Protein AF-A0A6A6LSJ7-F1 (afdb_monomer)

pLDDT: mean 73.26, std 17.98, range [44.34, 96.88]

Nearest PDB structures (foldseek):
  3mks-assembly1_B  TM=7.971E-01  e=7.563E-01  Saccharomyces cerevisiae
  6emq-assembly1_A  TM=1.192E-01  e=3.894E+00  Homo sapiens

Mean predicted aligned error: 19.73 Å

InterPro domains:
  IPR001810 F-box domain [PS50181] (21-71)
  IPR036047 F-box-like domain superfamily [SSF81383] (19-60)
  IPR045286 F-box protein FBS1-like [PTHR34049] (8-125)

Solvent-accessible surface area (backbone atoms only — not comparable to full-atom values): 9448 Å² total; per-residue (Å²): 135,87,86,83,75,85,82,79,73,81,80,77,78,78,68,76,82,64,82,76,65,48,83,67,70,70,44,58,68,70,58,44,26,55,58,62,62,73,57,57,74,80,52,53,69,60,45,58,73,73,42,72,68,50,29,57,35,51,56,50,30,40,68,74,44,57,70,75,50,77,72,87,66,77,73,84,75,65,64,96,83,74,85,85,77,92,84,78,77,82,78,82,76,60,97,80,62,78,86,72,82,74,72,80,69,69,90,69,50,74,67,61,53,52,55,50,48,48,72,74,65,60,73,79,78,89,80,81,83,79,84,84,80,86,132

Structure (mmCIF, N/CA/C/O backbone):
data_AF-A0A6A6LSJ7-F1
#
_entry.id   AF-A0A6A6LSJ7-F1
#
loop_
_atom_site.group_PDB
_atom_site.id
_atom_site.type_symbol
_atom_site.label_atom_id
_atom_site.label_alt_id
_atom_site.label_comp_id
_atom_site.label_asym_id
_atom_site.label_entity_id
_atom_site.label_seq_id
_atom_site.pdbx_PDB_ins_code
_atom_site.Cartn_x
_atom_site.Cartn_y
_atom_site.Cartn_z
_atom_site.occupancy
_atom_site.B_iso_or_equiv
_atom_site.auth_seq_id
_atom_site.auth_comp_id
_atom_site.auth_asym_id
_atom_site.auth_atom_id
_atom_site.pdbx_PDB_model_num
ATOM 1 N N . MET A 1 1 ? -33.973 34.969 59.631 1.00 44.34 1 MET A N 1
ATOM 2 C CA . MET A 1 1 ? -34.371 33.850 58.750 1.00 44.34 1 MET A CA 1
ATOM 3 C C . MET A 1 1 ? -33.318 33.764 57.660 1.00 44.34 1 MET A C 1
ATOM 5 O O . MET A 1 1 ? -33.142 34.734 56.938 1.00 44.34 1 MET A O 1
ATOM 9 N N . VAL A 1 2 ? -32.517 32.698 57.670 1.00 46.16 2 VAL A N 1
ATOM 10 C CA . VAL A 1 2 ? -31.349 32.516 56.793 1.00 46.16 2 VAL A CA 1
ATOM 11 C C . VAL A 1 2 ? -31.848 32.032 55.431 1.00 46.16 2 VAL A C 1
ATOM 13 O O . VAL A 1 2 ? -32.500 30.995 55.357 1.00 46.16 2 VAL A O 1
ATOM 16 N N . LEU A 1 3 ? -31.600 32.815 54.380 1.00 56.62 3 LEU A N 1
ATOM 17 C CA . LEU A 1 3 ? -31.860 32.432 52.992 1.00 56.62 3 LEU A CA 1
ATOM 18 C C . LEU A 1 3 ? -30.685 31.580 52.513 1.00 56.62 3 LEU A C 1
ATOM 20 O O . LEU A 1 3 ? -29.631 32.115 52.176 1.00 56.62 3 LEU A O 1
ATOM 24 N N . ASP A 1 4 ? -30.863 30.264 52.529 1.00 47.97 4 ASP A N 1
ATOM 25 C CA . ASP A 1 4 ? -29.899 29.329 51.961 1.00 47.97 4 ASP A CA 1
ATOM 26 C C . ASP A 1 4 ? -30.155 29.212 50.449 1.00 47.97 4 ASP A C 1
ATOM 28 O O . ASP A 1 4 ? -31.251 28.863 50.005 1.00 47.97 4 ASP A O 1
ATOM 32 N N . SER A 1 5 ? -29.163 29.597 49.648 1.00 60.12 5 SER A N 1
ATOM 33 C CA . SER A 1 5 ? -29.209 29.535 48.184 1.00 60.12 5 SER A CA 1
ATOM 34 C C . SER A 1 5 ? -28.586 28.217 47.725 1.00 60.12 5 SER A C 1
ATOM 36 O O . SER A 1 5 ? -27.444 27.942 48.094 1.00 60.12 5 SER A O 1
ATOM 38 N N . PRO A 1 6 ? -29.240 27.418 46.862 1.00 58.25 6 PRO A N 1
ATOM 39 C CA . PRO A 1 6 ? -28.666 26.160 46.416 1.00 58.25 6 PRO A CA 1
ATOM 40 C C . PRO A 1 6 ? -27.464 26.413 45.498 1.00 58.25 6 PRO A C 1
ATOM 42 O O . PRO A 1 6 ? -27.574 27.005 44.421 1.00 58.25 6 PRO A O 1
ATOM 45 N N . VAL A 1 7 ? -26.301 25.931 45.935 1.00 61.91 7 VAL A N 1
ATOM 46 C CA . VAL A 1 7 ? -25.065 25.874 45.151 1.00 61.91 7 VAL A CA 1
ATOM 47 C C . VAL A 1 7 ? -25.300 24.972 43.935 1.00 61.91 7 VAL A C 1
ATOM 49 O O . VAL A 1 7 ? -25.380 23.750 44.050 1.00 61.91 7 VAL A O 1
ATOM 52 N N . LYS A 1 8 ? -25.420 25.577 42.747 1.00 62.09 8 LYS A N 1
ATOM 53 C CA . LYS A 1 8 ? -25.424 24.860 41.466 1.00 62.09 8 LYS A CA 1
ATOM 54 C C . LYS A 1 8 ? -24.020 24.328 41.194 1.00 62.09 8 LYS A C 1
ATOM 56 O O . LYS A 1 8 ? -23.121 25.082 40.829 1.00 62.09 8 LYS A O 1
ATOM 61 N N . THR A 1 9 ? -23.835 23.027 41.368 1.00 63.31 9 THR A N 1
ATOM 62 C CA . THR A 1 9 ? -22.624 22.333 40.928 1.00 63.31 9 THR A CA 1
ATOM 63 C C . THR A 1 9 ? -22.574 22.285 39.394 1.00 63.31 9 THR A C 1
ATOM 65 O O . THR A 1 9 ? -23.615 22.152 38.742 1.00 63.31 9 THR A O 1
ATOM 68 N N . PRO A 1 10 ? -21.386 22.420 38.778 1.00 57.00 10 PRO A N 1
ATOM 69 C CA . PRO A 1 10 ? -21.256 22.359 37.331 1.00 57.00 10 PRO A CA 1
ATOM 70 C C . PRO A 1 10 ? -21.585 20.942 36.854 1.00 57.00 10 PRO A C 1
ATOM 72 O O . PRO A 1 10 ? -20.978 19.965 37.295 1.00 57.00 10 PRO A O 1
ATOM 75 N N . LEU A 1 11 ? -22.561 20.846 35.947 1.00 61.72 11 LEU A N 1
ATOM 76 C CA . LEU A 1 11 ? -22.909 19.628 35.223 1.00 61.72 11 LEU A CA 1
ATOM 77 C C . LEU A 1 11 ? -21.632 19.032 34.625 1.00 61.72 11 LEU A C 1
ATOM 79 O O . LEU A 1 11 ? -21.024 19.606 33.718 1.00 61.72 11 LEU A O 1
ATOM 83 N N . LYS A 1 12 ? -21.222 17.874 35.150 1.00 60.28 12 LYS A N 1
ATOM 84 C CA . LYS A 1 12 ? -20.219 17.024 34.515 1.00 60.28 12 LYS A CA 1
ATOM 85 C C . LYS A 1 12 ? -20.740 16.736 33.112 1.00 60.28 12 LYS A C 1
ATOM 87 O O . LYS A 1 12 ? -21.739 16.037 32.965 1.00 60.28 12 LYS A O 1
ATOM 92 N N . ARG A 1 13 ? -20.099 17.312 32.090 1.00 64.00 13 ARG A N 1
ATOM 93 C CA . ARG A 1 13 ? -20.311 16.874 30.712 1.00 64.00 13 ARG A CA 1
ATOM 94 C C . ARG A 1 13 ? -19.965 15.394 30.704 1.00 64.00 13 ARG A C 1
ATOM 96 O O . ARG A 1 13 ? -18.812 15.031 30.920 1.00 64.00 13 ARG A O 1
ATOM 103 N N . VAL A 1 14 ? -20.982 14.556 30.554 1.00 58.84 14 VAL A N 1
ATOM 104 C CA . VAL A 1 14 ? -20.796 13.144 30.253 1.00 58.84 14 VAL A CA 1
ATOM 105 C C . VAL A 1 14 ? -20.208 13.133 28.850 1.00 58.84 14 VAL A C 1
ATOM 107 O O . VAL A 1 14 ? -20.927 13.216 27.860 1.00 58.84 14 VAL A O 1
ATOM 110 N N . CYS A 1 15 ? -18.879 13.153 28.765 1.00 56.38 15 CYS A N 1
ATOM 111 C CA . CYS A 1 15 ? -18.202 12.686 27.572 1.00 56.38 15 CYS A CA 1
ATOM 112 C C . CYS A 1 15 ? -18.634 11.230 27.432 1.00 56.38 15 CYS A C 1
ATOM 114 O O . CYS A 1 15 ? -18.434 10.453 28.366 1.00 56.38 15 CYS A O 1
ATOM 116 N N . SER A 1 16 ? -19.308 10.897 26.332 1.00 61.91 16 SER A N 1
ATOM 117 C CA . SER A 1 16 ? -19.620 9.514 25.990 1.00 61.91 16 SER A CA 1
ATOM 118 C C . SER A 1 16 ? -18.336 8.694 26.147 1.00 61.91 16 SER A C 1
ATOM 120 O O . SER A 1 16 ? -17.340 8.965 25.484 1.00 61.91 16 SER A O 1
ATOM 122 N N . LEU A 1 17 ? -18.334 7.777 27.117 1.00 57.34 17 LEU A N 1
ATOM 123 C CA . LEU A 1 17 ? -17.229 6.858 27.406 1.00 57.34 17 LEU A CA 1
ATOM 124 C C . LEU A 1 17 ? -17.308 5.602 26.534 1.00 57.34 17 LEU A C 1
ATOM 126 O O . LEU A 1 17 ? -16.587 4.638 26.779 1.00 57.34 17 LEU A O 1
ATOM 130 N N . GLU A 1 18 ? -18.166 5.602 25.517 1.00 63.69 18 GLU A N 1
ATOM 131 C CA . GLU A 1 18 ? -18.034 4.629 24.450 1.00 63.69 18 GLU A CA 1
ATOM 132 C C . GLU A 1 18 ? -16.800 5.019 23.638 1.00 63.69 18 GLU A C 1
ATOM 134 O O . GLU A 1 18 ? -16.670 6.193 23.278 1.00 63.69 18 GLU A O 1
ATOM 139 N N . PRO A 1 19 ? -15.870 4.088 23.361 1.00 62.19 19 PRO A N 1
ATOM 140 C CA . PRO A 1 19 ? -14.795 4.359 22.428 1.00 62.19 19 PRO A CA 1
ATOM 141 C C . PRO A 1 19 ? -15.458 4.687 21.095 1.00 62.19 19 PRO A C 1
ATOM 143 O O . PRO A 1 19 ? -15.910 3.786 20.384 1.00 62.19 19 PRO A O 1
ATOM 146 N N . GLU A 1 20 ? -15.584 5.980 20.793 1.00 70.06 20 GLU A N 1
ATOM 147 C CA . GLU A 1 20 ? -16.069 6.440 19.506 1.00 70.06 20 GLU A CA 1
ATOM 148 C C . GLU A 1 20 ? -15.083 5.907 18.483 1.00 70.06 20 GLU A C 1
ATOM 150 O O . GLU A 1 20 ? -13.964 6.403 18.328 1.00 70.06 20 GLU A O 1
ATOM 155 N N . LYS A 1 21 ? -15.477 4.797 17.855 1.00 74.88 21 LYS A N 1
ATOM 156 C CA . LYS A 1 21 ? -14.747 4.209 16.745 1.00 74.88 21 LYS A CA 1
ATOM 157 C C . LYS A 1 21 ? -14.544 5.342 15.761 1.00 74.88 21 LYS A C 1
ATOM 159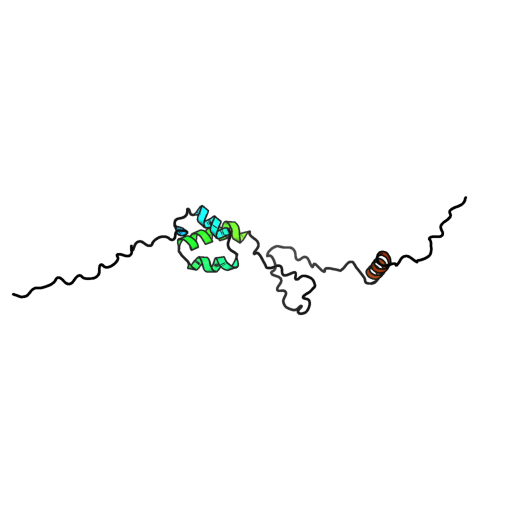 O O . LYS A 1 21 ? -15.505 6.022 15.393 1.00 74.88 21 LYS A O 1
ATOM 164 N N . SER A 1 22 ? -13.294 5.567 15.376 1.00 85.75 22 SER A N 1
ATOM 165 C CA . SER A 1 22 ? -12.995 6.608 14.405 1.00 85.75 22 SER A CA 1
ATOM 166 C C . SER A 1 22 ? -13.841 6.379 13.148 1.00 85.75 22 SER A C 1
ATOM 168 O O . SER A 1 22 ? -14.160 5.239 12.802 1.0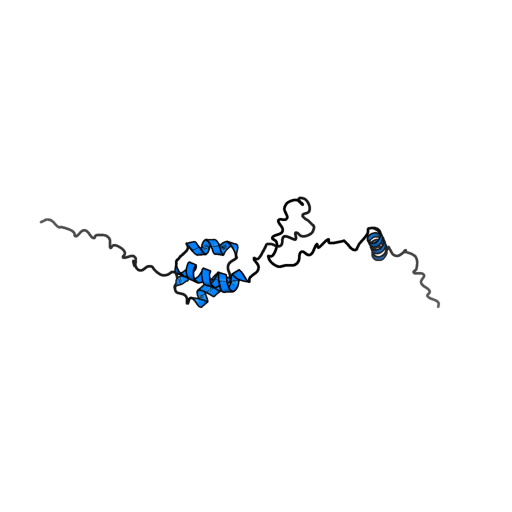0 85.75 22 SER A O 1
ATOM 170 N N . ALA A 1 23 ? -14.198 7.450 12.436 1.00 90.38 23 ALA A N 1
ATOM 171 C CA . ALA A 1 23 ? -14.975 7.339 11.197 1.00 90.38 23 ALA A CA 1
ATOM 172 C C . ALA A 1 23 ? -14.307 6.428 10.145 1.00 90.38 23 ALA A C 1
ATOM 174 O O . ALA A 1 23 ? -14.965 5.933 9.239 1.00 90.38 23 ALA A O 1
ATOM 175 N N . LEU A 1 24 ? -12.995 6.209 10.274 1.00 91.31 24 LEU A N 1
ATOM 176 C CA . LEU A 1 24 ? -12.212 5.288 9.461 1.00 91.31 24 LEU A CA 1
ATOM 177 C C . LEU A 1 24 ? -12.386 3.826 9.913 1.00 91.31 24 LEU A C 1
ATOM 179 O O . LEU A 1 24 ? -12.485 2.937 9.074 1.00 91.31 24 LEU A O 1
ATOM 183 N N . GLU A 1 25 ? -12.457 3.563 11.219 1.00 91.81 25 GLU A N 1
ATOM 184 C CA . GLU A 1 25 ? -12.656 2.219 11.788 1.00 91.81 25 GLU A CA 1
ATOM 185 C C . GLU A 1 25 ? -14.112 1.745 11.768 1.00 91.81 25 GLU A C 1
ATOM 187 O O . GLU A 1 25 ? -14.373 0.555 11.939 1.00 91.81 25 GLU A O 1
ATOM 192 N N . SER A 1 26 ? -15.069 2.652 11.569 1.00 92.44 26 SER A N 1
ATOM 193 C CA . SER A 1 26 ? -16.472 2.292 11.344 1.00 92.44 26 SER A CA 1
ATOM 194 C C . SER A 1 26 ? -16.739 1.782 9.924 1.00 92.44 26 SER A C 1
ATOM 196 O O . SER A 1 26 ? -17.821 1.253 9.660 1.00 92.44 26 SER A O 1
ATOM 198 N N . LEU A 1 27 ? -15.766 1.918 9.014 1.00 94.12 27 LEU A N 1
ATOM 199 C CA . LEU A 1 27 ? -15.873 1.414 7.652 1.00 94.12 27 LEU A CA 1
ATOM 200 C C . LEU A 1 27 ? -15.840 -0.123 7.619 1.00 94.12 27 LEU A C 1
ATOM 202 O O . LEU A 1 27 ? -15.121 -0.753 8.398 1.00 94.12 27 LEU A O 1
ATOM 206 N N . PRO A 1 28 ? -16.551 -0.743 6.662 1.00 95.25 28 PRO A N 1
ATOM 207 C CA . PRO A 1 28 ? -16.361 -2.145 6.315 1.00 95.25 28 PRO A CA 1
ATOM 208 C C . PRO A 1 28 ? -14.886 -2.492 6.064 1.00 95.25 28 PRO A C 1
ATOM 210 O O . PRO A 1 28 ? -14.136 -1.712 5.468 1.00 95.25 28 PRO A O 1
ATOM 213 N N . GLN A 1 29 ? -14.475 -3.689 6.493 1.00 94.62 29 GLN A N 1
ATOM 214 C CA . GLN A 1 29 ? -13.075 -4.127 6.467 1.00 94.62 29 GLN A CA 1
ATOM 215 C C . GLN A 1 29 ? -12.448 -4.047 5.065 1.00 94.62 29 GLN A C 1
ATOM 217 O O . GLN A 1 29 ? -11.288 -3.677 4.917 1.00 94.62 29 GLN A O 1
ATOM 222 N N . ASP A 1 30 ? -13.204 -4.381 4.024 1.00 95.56 30 ASP A N 1
ATOM 223 C CA . ASP A 1 30 ? -12.759 -4.364 2.630 1.00 95.56 30 ASP A CA 1
ATOM 224 C C . ASP A 1 30 ? -12.513 -2.939 2.105 1.00 95.56 30 ASP A C 1
ATOM 226 O O . ASP A 1 30 ? -11.598 -2.711 1.309 1.00 95.56 30 ASP A O 1
ATOM 230 N N . ILE A 1 31 ? -13.309 -1.966 2.557 1.00 96.88 31 ILE A N 1
ATOM 231 C CA . ILE A 1 31 ? -13.105 -0.547 2.250 1.00 96.88 31 ILE A CA 1
ATOM 232 C C . ILE A 1 31 ? -11.859 -0.053 2.979 1.00 96.88 31 ILE A C 1
ATOM 234 O O . ILE A 1 31 ? -11.002 0.583 2.366 1.00 96.88 31 ILE A O 1
ATOM 238 N N . LEU A 1 32 ? -11.714 -0.415 4.255 1.00 95.69 32 LEU A N 1
ATOM 239 C CA . LEU A 1 32 ? -10.541 -0.070 5.047 1.00 95.69 32 LEU A CA 1
ATOM 240 C C . LEU A 1 32 ? -9.249 -0.619 4.419 1.00 95.69 32 LEU A C 1
ATOM 242 O O . LEU A 1 32 ? -8.294 0.128 4.224 1.00 95.69 32 LEU A O 1
ATOM 246 N N . ILE A 1 33 ? -9.237 -1.892 4.011 1.00 96.31 33 ILE A N 1
ATOM 247 C CA . ILE A 1 33 ? -8.101 -2.515 3.313 1.00 96.31 33 ILE A CA 1
ATOM 248 C C . ILE A 1 33 ? -7.765 -1.760 2.023 1.00 96.31 33 ILE A C 1
ATOM 250 O O . ILE A 1 33 ? -6.594 -1.489 1.775 1.00 96.31 33 ILE A O 1
ATOM 254 N N . ARG A 1 34 ? -8.766 -1.378 1.217 1.00 96.06 34 ARG A N 1
ATOM 255 C CA . ARG A 1 34 ? -8.538 -0.614 -0.022 1.00 96.06 34 ARG A CA 1
ATOM 256 C C . ARG A 1 34 ? -7.902 0.748 0.233 1.00 96.06 34 ARG A C 1
ATOM 258 O O . ARG A 1 34 ? -6.991 1.119 -0.500 1.00 96.06 34 ARG A O 1
ATOM 265 N N . ILE A 1 35 ? -8.340 1.459 1.272 1.00 95.62 35 ILE A N 1
ATOM 266 C CA . ILE A 1 35 ? -7.725 2.729 1.689 1.00 95.62 35 ILE A CA 1
ATOM 267 C C . ILE A 1 35 ? -6.266 2.490 2.101 1.00 95.62 35 ILE A C 1
ATOM 269 O O . ILE A 1 35 ? -5.368 3.189 1.635 1.00 95.62 35 ILE A O 1
ATOM 273 N N . LEU A 1 36 ? -6.014 1.454 2.907 1.00 94.94 36 LEU A N 1
ATOM 274 C CA . LEU A 1 36 ? -4.669 1.054 3.326 1.00 94.94 36 LEU A CA 1
ATOM 275 C C . LEU A 1 36 ? -3.771 0.556 2.186 1.00 94.94 36 LEU A C 1
ATOM 277 O O . LEU A 1 36 ? -2.561 0.531 2.354 1.00 94.94 36 LEU A O 1
ATOM 281 N N . CYS A 1 37 ? -4.299 0.152 1.034 1.00 94.44 37 CYS A N 1
ATOM 282 C CA . CYS A 1 37 ? -3.465 -0.166 -0.128 1.00 94.44 37 CYS A CA 1
ATOM 283 C C . CYS A 1 37 ? -2.936 1.090 -0.843 1.00 94.44 37 CYS A C 1
ATOM 285 O O . CYS A 1 37 ? -2.037 0.971 -1.670 1.00 94.44 37 CYS A O 1
ATOM 287 N N . GLY A 1 38 ? -3.482 2.275 -0.546 1.00 92.00 38 GLY A N 1
ATOM 288 C CA . GLY A 1 38 ? -3.070 3.542 -1.159 1.00 92.00 38 GLY A CA 1
ATOM 289 C C . GLY A 1 38 ? -1.874 4.233 -0.495 1.00 92.00 38 GLY A C 1
ATOM 290 O O . GLY A 1 38 ? -1.379 5.213 -1.041 1.00 92.00 38 GLY A O 1
ATOM 291 N N . VAL A 1 39 ? -1.430 3.755 0.669 1.00 92.06 39 VAL A N 1
ATOM 292 C CA . VAL A 1 39 ? -0.259 4.279 1.399 1.00 92.06 39 VAL A CA 1
ATOM 293 C C . VAL A 1 39 ? 1.040 3.669 0.887 1.00 92.06 39 VAL A C 1
ATOM 295 O O . VAL A 1 39 ? 1.045 2.580 0.307 1.00 92.06 39 VAL A O 1
ATOM 298 N N . ASP A 1 40 ? 2.150 4.363 1.126 1.00 90.25 40 ASP A N 1
ATOM 299 C CA . ASP A 1 40 ? 3.469 3.893 0.725 1.00 90.25 40 ASP A CA 1
ATOM 300 C C . ASP A 1 40 ? 3.950 2.716 1.587 1.00 90.25 40 ASP A C 1
ATOM 302 O O . ASP A 1 40 ? 3.517 2.487 2.721 1.00 90.25 40 ASP A O 1
ATOM 306 N N . HIS A 1 41 ? 4.889 1.940 1.037 1.00 90.62 41 HIS A N 1
ATOM 307 C CA . HIS A 1 41 ? 5.450 0.777 1.730 1.00 90.62 41 HIS A CA 1
ATOM 308 C C . HIS A 1 41 ? 6.152 1.150 3.046 1.00 90.62 41 HIS A C 1
ATOM 310 O O . HIS A 1 41 ? 6.149 0.343 3.978 1.00 90.62 41 HIS A O 1
ATOM 316 N N . ASP A 1 42 ? 6.737 2.347 3.131 1.00 89.19 42 ASP A N 1
ATOM 317 C CA . ASP A 1 42 ? 7.463 2.814 4.317 1.00 89.19 42 ASP A CA 1
ATOM 318 C C . ASP A 1 42 ? 6.506 3.186 5.467 1.00 89.19 42 ASP A C 1
ATOM 320 O O . ASP A 1 42 ? 6.821 2.977 6.645 1.00 89.19 42 ASP A O 1
ATOM 324 N N . ASP A 1 43 ? 5.286 3.618 5.133 1.00 91.31 43 ASP A N 1
ATOM 325 C CA . ASP A 1 43 ? 4.265 4.033 6.101 1.00 91.31 43 ASP A CA 1
ATOM 326 C C . ASP A 1 43 ? 3.561 2.849 6.769 1.00 91.31 43 ASP A C 1
ATOM 328 O O . ASP A 1 43 ? 3.061 2.962 7.893 1.00 91.31 43 ASP A O 1
ATOM 332 N N . LEU A 1 44 ? 3.578 1.671 6.133 1.00 91.44 44 LEU A N 1
ATOM 333 C CA . LEU A 1 44 ? 2.980 0.445 6.673 1.00 91.44 44 LEU A CA 1
ATOM 334 C C . LEU A 1 44 ? 3.385 0.177 8.118 1.00 91.44 44 LEU A C 1
ATOM 336 O O . LEU A 1 44 ? 2.553 -0.246 8.919 1.00 91.44 44 LEU A O 1
ATOM 340 N N . LYS A 1 45 ? 4.661 0.402 8.451 1.00 91.06 45 LYS A N 1
ATOM 341 C CA . LYS A 1 45 ? 5.203 0.137 9.788 1.00 91.06 45 LYS A CA 1
ATOM 342 C C . LYS A 1 45 ? 4.521 0.999 10.850 1.00 91.06 45 LYS A C 1
ATOM 344 O O . LYS A 1 45 ? 4.264 0.509 11.945 1.00 91.06 45 LYS A O 1
ATOM 349 N N . GLN A 1 46 ? 4.187 2.242 10.519 1.00 94.00 46 GLN A N 1
ATOM 350 C CA . GLN A 1 46 ? 3.529 3.171 11.437 1.00 94.00 46 GLN A CA 1
ATOM 351 C C . GLN A 1 46 ? 2.073 2.758 11.697 1.00 94.00 46 GLN A C 1
ATOM 353 O O . GLN A 1 46 ? 1.600 2.823 12.832 1.00 94.00 46 GLN A O 1
ATOM 358 N N . LEU A 1 47 ? 1.388 2.220 10.680 1.00 93.81 47 LEU A N 1
ATOM 359 C CA . LEU A 1 47 ? -0.016 1.794 10.773 1.00 93.81 47 LEU A CA 1
ATOM 360 C C . LEU A 1 47 ? -0.248 0.648 11.767 1.00 93.81 47 LEU A C 1
ATOM 362 O O . LEU A 1 47 ? -1.339 0.528 12.320 1.00 93.81 47 LEU A O 1
ATOM 366 N N . PHE A 1 48 ? 0.770 -0.168 12.063 1.00 93.75 48 PHE A N 1
ATOM 367 C CA . PHE A 1 48 ? 0.674 -1.223 13.085 1.00 93.75 48 PHE A CA 1
ATOM 368 C C . PHE A 1 48 ? 0.454 -0.687 14.506 1.00 93.75 48 PHE A C 1
ATOM 370 O O . PHE A 1 48 ? 0.030 -1.452 15.376 1.00 93.75 48 PHE A O 1
ATOM 377 N N . HIS A 1 49 ? 0.747 0.593 14.745 1.00 94.81 49 HIS A N 1
ATOM 378 C CA . HIS A 1 49 ? 0.720 1.208 16.070 1.00 94.81 49 HIS A CA 1
ATOM 379 C C . HIS A 1 49 ? -0.516 2.083 16.324 1.00 94.81 49 HIS A C 1
ATOM 381 O O . HIS A 1 49 ? -0.668 2.578 17.435 1.00 94.81 49 HIS A O 1
ATOM 387 N N . VAL A 1 50 ? -1.402 2.264 15.334 1.00 92.94 50 VAL A N 1
ATOM 388 C CA . VAL A 1 50 ? -2.554 3.179 15.449 1.00 92.94 50 VAL A CA 1
ATOM 389 C C . VAL A 1 50 ? -3.702 2.545 16.234 1.00 92.94 50 VAL A C 1
ATOM 391 O O . VAL A 1 50 ? -4.123 3.070 17.260 1.00 92.94 50 VAL A O 1
ATOM 394 N N . SER A 1 51 ? -4.209 1.397 15.779 1.00 93.38 51 SER A N 1
ATOM 395 C CA . SER A 1 51 ? -5.299 0.684 16.450 1.00 93.38 51 SER A CA 1
ATOM 396 C C . SER A 1 51 ? -5.327 -0.795 16.074 1.00 93.38 51 SER A C 1
ATOM 398 O O . SER A 1 51 ? -4.654 -1.239 15.139 1.00 93.38 51 SER A O 1
ATOM 400 N N . LYS A 1 52 ? -6.124 -1.584 16.806 1.00 93.94 52 LYS A N 1
ATOM 401 C CA . LYS A 1 52 ? -6.278 -3.025 16.546 1.00 93.94 52 LYS A CA 1
ATOM 402 C C . LYS A 1 52 ? -6.898 -3.292 15.171 1.00 93.94 52 LYS A C 1
ATOM 404 O O . LYS A 1 52 ? -6.382 -4.125 14.433 1.00 93.94 52 LYS A O 1
ATOM 409 N N . VAL A 1 53 ? -7.941 -2.541 14.813 1.00 94.88 53 VAL A N 1
ATOM 410 C CA . VAL A 1 53 ? -8.678 -2.693 13.546 1.00 94.88 53 VAL A CA 1
ATOM 411 C C . VAL A 1 53 ? -7.792 -2.340 12.351 1.00 94.88 53 VAL A C 1
ATOM 413 O O . VAL A 1 53 ? -7.752 -3.074 11.357 1.00 94.88 53 VAL A O 1
ATOM 416 N N . ILE A 1 54 ? -7.025 -1.250 12.466 1.00 95.69 54 ILE A N 1
ATOM 417 C CA . ILE A 1 54 ? -6.056 -0.859 11.440 1.00 95.69 54 ILE A CA 1
ATOM 418 C C . ILE A 1 54 ? -4.986 -1.941 11.322 1.00 95.69 54 ILE A C 1
ATOM 420 O O . ILE A 1 54 ? -4.786 -2.459 10.232 1.00 95.69 54 ILE A O 1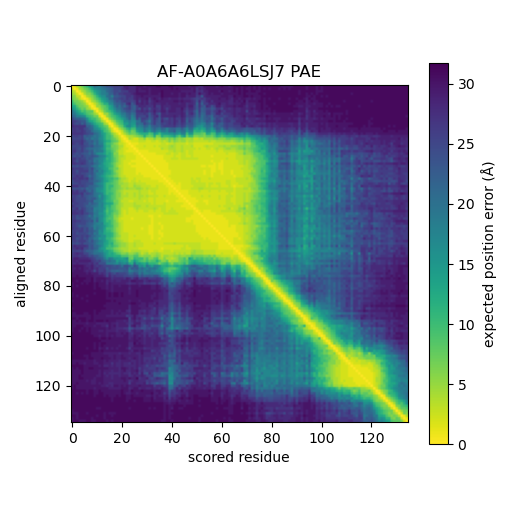
ATOM 424 N N . ARG A 1 55 ? -4.378 -2.377 12.433 1.00 96.06 55 ARG A N 1
ATOM 425 C CA . ARG A 1 55 ? -3.350 -3.431 12.440 1.00 96.06 55 ARG A CA 1
ATOM 426 C C . ARG A 1 55 ? -3.796 -4.716 11.735 1.00 96.06 55 ARG A C 1
ATOM 428 O O . ARG A 1 55 ? -3.017 -5.299 10.979 1.00 96.06 55 ARG A O 1
ATOM 435 N N . GLU A 1 56 ? -5.014 -5.179 11.994 1.00 95.81 56 GLU A N 1
ATOM 436 C CA . GLU A 1 56 ? -5.572 -6.377 11.357 1.00 95.81 56 GLU A CA 1
ATOM 437 C C . GLU A 1 56 ? -5.749 -6.182 9.847 1.00 95.81 56 GLU A C 1
ATOM 439 O O . GLU A 1 56 ? -5.293 -7.013 9.057 1.00 95.81 56 GLU A O 1
ATOM 444 N N . SER A 1 57 ? -6.307 -5.042 9.438 1.00 96.62 57 SER A N 1
ATOM 445 C CA . SER A 1 57 ? -6.482 -4.678 8.025 1.00 96.62 57 SER A CA 1
ATOM 446 C C . SER A 1 57 ? -5.148 -4.534 7.292 1.00 96.62 57 SER A C 1
ATOM 448 O O . SER A 1 57 ? -4.986 -5.063 6.190 1.00 96.62 57 SER A O 1
ATOM 450 N N . THR A 1 58 ? -4.151 -3.908 7.925 1.00 96.50 58 THR A N 1
ATOM 451 C CA . THR A 1 58 ? -2.786 -3.770 7.397 1.00 96.50 58 THR A CA 1
ATOM 452 C C . THR A 1 58 ? -2.154 -5.131 7.134 1.00 96.50 58 THR A C 1
ATOM 454 O O . THR A 1 58 ? -1.430 -5.305 6.158 1.00 96.50 58 THR A O 1
ATOM 457 N N . MET A 1 59 ? -2.428 -6.132 7.973 1.00 96.00 59 MET A N 1
ATOM 458 C CA . MET A 1 59 ? -1.880 -7.477 7.799 1.00 96.00 59 MET A CA 1
ATOM 459 C C . MET A 1 59 ? -2.430 -8.171 6.548 1.00 96.00 59 MET A C 1
ATOM 461 O O . MET A 1 59 ? -1.693 -8.892 5.870 1.00 96.00 59 MET A O 1
ATOM 465 N N . VAL A 1 60 ? -3.704 -7.932 6.229 1.00 96.12 60 VAL A N 1
ATOM 466 C CA . VAL A 1 60 ? -4.333 -8.420 4.995 1.00 96.12 60 VAL A CA 1
ATOM 467 C C . VAL A 1 60 ? -3.786 -7.662 3.791 1.00 96.12 60 VAL A C 1
ATOM 469 O O . VAL A 1 60 ? -3.292 -8.294 2.855 1.00 96.12 60 VAL A O 1
ATOM 472 N N . ALA A 1 61 ? -3.771 -6.327 3.852 1.00 95.75 61 ALA A N 1
ATOM 473 C CA . ALA A 1 61 ? -3.210 -5.479 2.801 1.00 95.75 61 ALA A CA 1
ATOM 474 C C . ALA A 1 61 ? -1.753 -5.862 2.491 1.00 95.75 61 ALA A C 1
ATOM 476 O O . ALA A 1 61 ? -1.366 -5.982 1.328 1.00 95.75 61 ALA A O 1
ATOM 477 N N . LYS A 1 62 ? -0.950 -6.156 3.525 1.00 94.69 62 LYS A N 1
ATOM 478 C CA . LYS A 1 62 ? 0.440 -6.599 3.376 1.00 94.69 62 LYS A CA 1
ATOM 479 C C . LYS A 1 62 ? 0.561 -7.874 2.544 1.00 94.69 62 LYS A C 1
ATOM 481 O O . LYS A 1 62 ? 1.442 -7.957 1.699 1.00 94.69 62 LYS A O 1
ATOM 486 N N . LYS A 1 63 ? -0.309 -8.858 2.779 1.00 94.06 63 LYS A N 1
ATOM 487 C CA . LYS A 1 63 ? -0.295 -10.140 2.058 1.00 94.06 63 LYS A CA 1
ATOM 488 C C . LYS A 1 63 ? -0.830 -10.017 0.630 1.00 94.06 63 LYS A C 1
ATOM 490 O O . LYS A 1 63 ? -0.317 -10.690 -0.251 1.00 94.06 63 LYS A O 1
ATOM 495 N N . TRP A 1 64 ? -1.857 -9.196 0.413 1.00 93.38 64 TRP A N 1
ATOM 496 C CA . TRP A 1 64 ? -2.582 -9.138 -0.863 1.00 93.38 64 TRP A CA 1
ATOM 497 C C . TRP A 1 64 ? -2.015 -8.108 -1.843 1.00 93.38 64 TRP A C 1
ATOM 499 O O . TRP A 1 64 ? -2.030 -8.343 -3.045 1.00 93.38 64 TRP A O 1
ATOM 509 N N . HIS A 1 65 ? -1.513 -6.980 -1.340 1.00 92.94 65 HIS A N 1
ATOM 510 C CA . HIS A 1 65 ? -1.030 -5.864 -2.153 1.00 92.94 65 HIS A CA 1
ATOM 511 C C . HIS A 1 65 ? 0.485 -5.703 -2.018 1.00 92.94 65 HIS A C 1
ATOM 513 O O . HIS A 1 65 ? 1.231 -5.901 -2.973 1.00 92.94 65 HIS A O 1
ATOM 519 N N . PHE A 1 66 ? 0.973 -5.422 -0.809 1.00 91.44 66 PHE A N 1
ATOM 520 C CA . PHE A 1 66 ? 2.370 -5.017 -0.614 1.00 91.44 66 PHE A CA 1
ATOM 521 C C . PHE A 1 66 ? 3.401 -6.146 -0.755 1.00 91.44 66 PHE A C 1
ATOM 523 O O . PHE A 1 66 ? 4.576 -5.864 -0.950 1.00 91.44 66 PHE A O 1
ATOM 530 N N . ALA A 1 67 ? 3.004 -7.417 -0.679 1.00 89.00 67 ALA A N 1
ATOM 531 C CA . ALA A 1 67 ? 3.901 -8.538 -0.971 1.00 89.00 67 ALA A CA 1
ATOM 532 C C . ALA A 1 67 ? 4.270 -8.633 -2.464 1.00 89.00 67 ALA A C 1
ATOM 534 O O . ALA A 1 67 ? 5.290 -9.231 -2.800 1.00 89.00 67 ALA A O 1
ATOM 535 N N . TYR A 1 68 ? 3.450 -8.046 -3.342 1.00 87.25 68 TYR A N 1
ATOM 536 C CA . TYR A 1 68 ? 3.592 -8.125 -4.799 1.00 87.25 68 TYR A CA 1
ATOM 537 C C . TYR A 1 68 ? 3.762 -6.753 -5.464 1.00 87.25 68 TYR A C 1
ATOM 539 O O . TYR A 1 68 ? 4.203 -6.677 -6.608 1.00 87.25 68 TYR A O 1
ATOM 547 N N . SER A 1 69 ? 3.427 -5.673 -4.756 1.00 83.94 69 SER A N 1
ATOM 548 C CA . SER A 1 69 ? 3.645 -4.303 -5.205 1.00 83.94 69 SER A CA 1
ATOM 549 C C . SER A 1 69 ? 5.115 -3.923 -5.055 1.00 83.94 69 SER A C 1
ATOM 551 O O . SER A 1 69 ? 5.734 -4.145 -4.013 1.00 83.94 69 SER A O 1
ATOM 553 N N . THR A 1 70 ? 5.684 -3.329 -6.099 1.00 81.69 70 THR A N 1
ATOM 554 C CA . THR A 1 70 ? 7.038 -2.785 -6.052 1.00 81.69 70 THR A CA 1
ATOM 555 C C . THR A 1 70 ? 7.018 -1.488 -5.240 1.00 81.69 70 THR A C 1
ATOM 557 O O . THR A 1 70 ? 6.229 -0.596 -5.570 1.00 81.69 70 THR A O 1
ATOM 560 N N . PRO A 1 71 ? 7.880 -1.327 -4.217 1.00 79.31 71 PRO A N 1
ATOM 561 C CA . PRO A 1 71 ? 8.017 -0.057 -3.523 1.00 79.31 71 PRO A CA 1
ATOM 562 C C . PRO A 1 71 ? 8.296 1.056 -4.529 1.00 79.31 71 PRO A C 1
ATOM 564 O O . PRO A 1 71 ? 9.192 0.930 -5.371 1.00 79.31 71 PRO A O 1
ATOM 567 N N . ARG A 1 72 ? 7.529 2.146 -4.456 1.00 71.69 72 ARG A N 1
ATOM 568 C CA . ARG A 1 72 ? 7.775 3.339 -5.264 1.00 71.69 72 ARG A CA 1
ATOM 569 C C . ARG A 1 72 ? 9.065 3.993 -4.779 1.00 71.69 72 ARG A C 1
ATOM 571 O O . ARG A 1 72 ? 9.055 4.850 -3.908 1.00 71.69 72 ARG A O 1
ATOM 578 N N . LYS A 1 73 ? 10.200 3.565 -5.327 1.00 64.25 73 LYS A N 1
ATOM 579 C CA . LYS A 1 73 ? 11.459 4.289 -5.165 1.00 64.25 73 LYS A CA 1
ATOM 580 C C . LYS A 1 73 ? 11.360 5.577 -5.974 1.00 64.25 73 LYS A C 1
ATOM 582 O O . LYS A 1 73 ? 11.026 5.545 -7.161 1.00 64.25 73 LYS A O 1
ATOM 587 N N . THR A 1 74 ? 11.687 6.697 -5.339 1.00 61.62 74 THR A N 1
ATOM 588 C CA . THR A 1 74 ? 12.132 7.904 -6.036 1.00 61.62 74 THR A CA 1
ATOM 589 C C . THR A 1 74 ? 13.167 7.471 -7.079 1.00 61.62 74 THR A C 1
ATOM 591 O O . THR A 1 74 ? 14.099 6.744 -6.725 1.00 61.62 74 THR A O 1
ATOM 594 N N . PRO A 1 75 ? 12.987 7.805 -8.369 1.00 56.47 75 PRO A N 1
ATOM 595 C CA . PRO A 1 75 ? 13.857 7.300 -9.420 1.00 56.47 75 PRO A CA 1
ATOM 596 C C . PRO A 1 75 ? 15.303 7.705 -9.123 1.00 56.47 75 PRO A C 1
ATOM 598 O O . PRO A 1 75 ? 15.642 8.884 -9.126 1.00 56.47 75 PRO A O 1
ATOM 601 N N . ALA A 1 76 ? 16.157 6.710 -8.871 1.00 55.53 76 ALA A N 1
ATOM 602 C CA . ALA A 1 76 ? 17.591 6.903 -8.656 1.00 55.53 76 ALA A CA 1
ATOM 603 C C . ALA A 1 76 ? 18.314 7.380 -9.930 1.00 55.53 76 ALA A C 1
ATOM 605 O O . ALA A 1 76 ? 19.452 7.838 -9.868 1.00 55.53 76 ALA A O 1
ATOM 606 N N . PHE A 1 77 ? 17.651 7.314 -11.091 1.00 52.34 77 PHE A N 1
ATOM 607 C CA . PHE A 1 77 ? 18.147 7.920 -12.318 1.00 52.34 77 PHE A CA 1
ATOM 608 C C . PHE A 1 77 ? 17.919 9.425 -12.268 1.00 52.34 77 PHE A C 1
ATOM 610 O O . PHE A 1 77 ? 16.920 9.953 -12.762 1.00 52.34 77 PHE A O 1
ATOM 617 N N . ARG A 1 78 ? 18.885 10.110 -11.660 1.00 48.16 78 ARG A N 1
ATOM 618 C CA . ARG A 1 78 ? 19.069 11.538 -11.853 1.00 48.16 78 ARG A CA 1
ATOM 619 C C . ARG A 1 78 ? 19.276 11.790 -13.346 1.00 48.16 78 ARG A C 1
ATOM 621 O O . ARG A 1 78 ? 20.055 11.115 -14.018 1.00 48.16 78 ARG A O 1
ATOM 628 N N . THR A 1 79 ? 18.539 12.759 -13.874 1.00 50.03 79 THR A N 1
ATOM 629 C CA . THR A 1 79 ? 18.843 13.398 -15.156 1.00 50.03 79 THR A CA 1
ATOM 630 C C . THR A 1 79 ? 20.323 13.8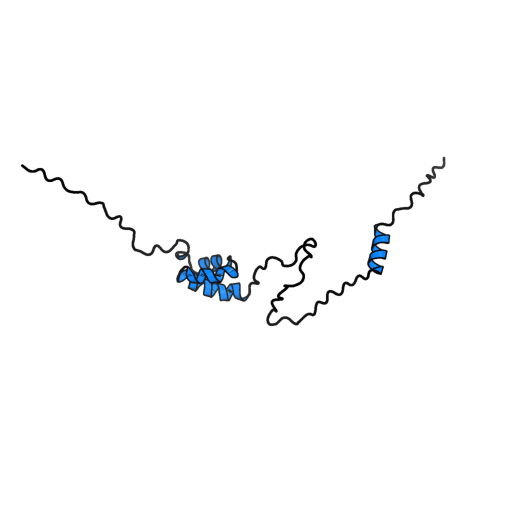23 -15.188 1.00 50.03 79 THR A C 1
ATOM 632 O O . THR A 1 79 ? 20.876 14.048 -14.113 1.00 50.03 79 THR A O 1
ATOM 635 N N . PRO A 1 80 ? 20.965 13.996 -16.361 1.00 49.59 80 PRO A N 1
ATOM 636 C CA . PRO A 1 80 ? 22.428 14.140 -16.520 1.00 49.59 80 PRO A CA 1
ATOM 637 C C . PRO A 1 80 ? 23.139 15.304 -15.793 1.00 49.59 80 PRO A C 1
ATOM 639 O O . PRO A 1 80 ? 24.297 15.578 -16.082 1.00 49.59 80 PRO A O 1
ATOM 642 N N . ILE A 1 81 ? 22.463 16.022 -14.902 1.00 54.06 81 ILE A N 1
ATOM 643 C CA . ILE A 1 81 ? 22.940 17.223 -14.213 1.00 54.06 81 ILE A CA 1
ATOM 644 C C . ILE A 1 81 ? 23.683 16.879 -12.908 1.00 54.06 81 ILE A C 1
ATOM 646 O O . ILE A 1 81 ? 24.402 17.720 -12.387 1.00 54.06 81 ILE A O 1
ATOM 650 N N . ASP A 1 82 ? 23.570 15.654 -12.389 1.00 46.91 82 ASP A N 1
ATOM 651 C CA . ASP A 1 82 ? 24.071 15.324 -11.051 1.00 46.91 82 ASP A CA 1
ATOM 652 C C . ASP A 1 82 ? 25.058 14.144 -11.073 1.00 46.91 82 ASP A C 1
ATOM 654 O O . ASP A 1 82 ? 24.703 12.997 -10.815 1.00 46.91 82 ASP A O 1
ATOM 658 N N . PHE A 1 83 ? 26.304 14.430 -11.455 1.00 44.94 83 PHE A N 1
ATOM 659 C CA . PHE A 1 83 ? 27.393 13.456 -11.629 1.00 44.94 83 PHE A CA 1
ATOM 660 C C . PHE A 1 83 ? 28.592 13.727 -10.703 1.00 44.94 83 PHE A C 1
ATOM 662 O O . PHE A 1 83 ? 29.734 13.582 -11.126 1.00 44.94 83 PHE A O 1
ATOM 669 N N . GLU A 1 84 ? 28.378 14.107 -9.442 1.00 45.91 84 GLU A N 1
ATOM 670 C CA . GLU A 1 84 ? 29.516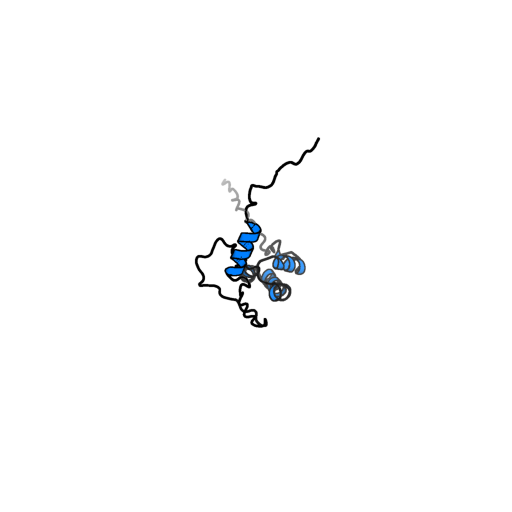 14.375 -8.540 1.00 45.91 84 GLU A CA 1
ATOM 671 C C . GLU A 1 84 ? 29.813 13.304 -7.485 1.00 45.91 84 GLU A C 1
ATOM 673 O O . GLU A 1 84 ? 30.893 13.348 -6.913 1.00 45.91 84 GLU A O 1
ATOM 678 N N . ASN A 1 85 ? 28.968 12.292 -7.241 1.00 48.34 85 ASN A N 1
ATOM 679 C CA . ASN A 1 85 ? 29.289 11.289 -6.210 1.00 48.34 85 ASN A CA 1
ATOM 680 C C . ASN A 1 85 ? 28.917 9.852 -6.623 1.00 48.34 85 ASN A C 1
ATOM 682 O O . ASN A 1 85 ? 27.762 9.455 -6.493 1.00 48.34 85 ASN A O 1
ATOM 686 N N . PRO A 1 86 ? 29.882 9.048 -7.114 1.00 49.19 86 PRO A N 1
ATOM 687 C CA . PRO A 1 86 ? 29.632 7.706 -7.647 1.00 49.19 86 PRO A CA 1
ATOM 688 C C . PRO A 1 86 ? 29.609 6.577 -6.599 1.00 49.19 86 PRO A C 1
ATOM 690 O O . PRO A 1 86 ? 29.571 5.413 -6.988 1.00 49.19 86 PRO A O 1
ATOM 693 N N . ASN A 1 87 ? 29.661 6.868 -5.295 1.00 47.12 87 ASN A N 1
ATOM 694 C CA . ASN A 1 87 ? 30.123 5.875 -4.317 1.00 47.12 87 ASN A CA 1
ATOM 695 C C . ASN A 1 87 ? 29.076 5.258 -3.373 1.00 47.12 87 ASN A C 1
ATOM 697 O O . ASN A 1 87 ? 29.471 4.671 -2.373 1.00 47.12 87 ASN A O 1
ATOM 701 N N . GLU A 1 88 ? 27.774 5.334 -3.665 1.00 46.91 88 GLU A N 1
ATOM 702 C CA . GLU A 1 88 ? 26.764 4.681 -2.811 1.00 46.91 88 GLU A CA 1
ATOM 703 C C . GLU A 1 88 ? 25.492 4.308 -3.595 1.00 46.91 88 GLU A C 1
ATOM 705 O O . GLU A 1 88 ? 24.398 4.824 -3.379 1.00 46.91 88 GLU A O 1
ATOM 710 N N . LEU A 1 89 ? 25.644 3.424 -4.582 1.00 49.19 89 LEU A N 1
ATOM 711 C CA . LEU A 1 89 ? 24.523 2.698 -5.180 1.00 49.19 89 LEU A CA 1
ATOM 712 C C . LEU A 1 89 ? 24.453 1.323 -4.516 1.00 49.19 89 LEU A C 1
ATOM 714 O O . LEU A 1 89 ? 24.992 0.351 -5.040 1.00 49.19 89 LEU A O 1
ATOM 718 N N . ASP A 1 90 ? 23.794 1.241 -3.361 1.00 45.47 90 ASP A N 1
ATOM 719 C CA . ASP A 1 90 ? 23.382 -0.049 -2.809 1.00 45.47 90 ASP A CA 1
ATOM 720 C C . ASP A 1 90 ? 22.304 -0.651 -3.728 1.00 45.47 90 ASP A C 1
ATOM 722 O O . ASP A 1 90 ? 21.113 -0.327 -3.667 1.00 45.47 90 ASP A O 1
ATOM 726 N N . GLU A 1 91 ? 22.754 -1.509 -4.644 1.00 52.69 91 GLU A N 1
ATOM 727 C CA . GLU A 1 91 ? 21.924 -2.359 -5.493 1.00 52.69 91 GLU A CA 1
ATOM 728 C C . GLU A 1 91 ? 21.148 -3.343 -4.603 1.00 52.69 91 GLU A C 1
ATOM 730 O O . GLU A 1 91 ? 21.668 -4.360 -4.150 1.00 52.69 91 GLU A O 1
ATOM 735 N N . ILE A 1 92 ? 19.874 -3.048 -4.334 1.00 54.66 92 ILE A N 1
ATOM 736 C CA . ILE A 1 92 ? 18.974 -4.002 -3.677 1.00 54.66 92 ILE A CA 1
ATOM 737 C C . ILE A 1 92 ? 18.715 -5.153 -4.664 1.00 54.66 92 ILE A C 1
ATOM 739 O O . ILE A 1 92 ? 17.920 -5.024 -5.598 1.00 54.66 92 ILE A O 1
ATOM 743 N N . GLU A 1 93 ? 19.413 -6.274 -4.465 1.00 49.97 93 GLU A N 1
ATOM 744 C CA . GLU A 1 93 ? 19.293 -7.501 -5.259 1.00 49.97 93 GLU A CA 1
ATOM 745 C C . GLU A 1 93 ? 17.891 -8.116 -5.096 1.00 49.97 93 GLU A C 1
ATOM 747 O O . GLU A 1 93 ? 17.473 -8.505 -4.003 1.00 49.97 93 GLU A O 1
ATOM 752 N N . ALA A 1 94 ? 17.143 -8.207 -6.200 1.00 56.22 94 ALA A N 1
ATOM 753 C CA . ALA A 1 94 ? 15.856 -8.891 -6.227 1.00 56.22 94 ALA A CA 1
ATOM 754 C C . ALA A 1 94 ? 16.074 -10.415 -6.107 1.00 56.22 94 ALA A C 1
ATOM 756 O O . ALA A 1 94 ? 16.842 -10.977 -6.890 1.00 56.22 94 ALA A O 1
ATOM 757 N N . PRO A 1 95 ? 15.359 -11.114 -5.204 1.00 61.28 95 PRO A N 1
ATOM 758 C CA . PRO A 1 95 ? 15.742 -12.431 -4.676 1.00 61.28 95 PRO A CA 1
ATOM 759 C C . PRO A 1 95 ? 15.774 -13.595 -5.681 1.00 61.28 95 PRO A C 1
ATOM 761 O O . PRO A 1 95 ? 16.162 -14.696 -5.309 1.00 61.28 95 PRO A O 1
ATOM 764 N N . ASN A 1 96 ? 15.355 -13.397 -6.934 1.00 60.03 96 ASN A N 1
ATOM 765 C CA . ASN A 1 96 ? 15.338 -14.462 -7.942 1.00 60.03 96 ASN A CA 1
ATOM 766 C C . ASN A 1 96 ? 15.615 -13.971 -9.375 1.00 60.03 96 ASN A C 1
ATOM 768 O O . ASN A 1 96 ? 15.325 -14.673 -10.344 1.00 60.03 96 ASN A O 1
ATOM 772 N N . ALA A 1 97 ? 16.117 -12.743 -9.534 1.00 59.00 97 ALA A N 1
ATOM 773 C CA . ALA A 1 97 ? 16.435 -12.212 -10.853 1.00 59.00 97 ALA A CA 1
ATOM 774 C C . ALA A 1 97 ? 17.837 -12.690 -11.272 1.00 59.00 97 ALA A C 1
ATOM 776 O O . ALA A 1 97 ? 18.786 -12.520 -10.505 1.00 59.00 97 ALA A O 1
ATOM 777 N N . PRO A 1 98 ? 18.013 -13.265 -12.476 1.00 59.09 98 PRO A N 1
ATOM 778 C CA . PRO A 1 98 ? 19.336 -13.605 -12.982 1.00 59.09 98 PRO A CA 1
ATOM 779 C C . PRO A 1 98 ? 20.235 -12.369 -12.955 1.00 59.09 98 PRO A C 1
ATOM 781 O O . PRO A 1 98 ? 19.827 -11.307 -13.434 1.00 59.09 98 PRO A O 1
ATOM 784 N N . LYS A 1 99 ? 21.456 -12.515 -12.425 1.00 57.75 99 LYS A N 1
ATOM 785 C CA . LYS A 1 99 ? 22.473 -11.458 -12.379 1.00 57.75 99 LYS A CA 1
ATOM 786 C C . LYS A 1 99 ? 22.843 -11.050 -13.798 1.00 57.75 99 LYS A C 1
ATOM 788 O O . LYS A 1 99 ? 23.767 -11.590 -14.404 1.00 57.75 99 LYS A O 1
ATOM 793 N N . GLN A 1 100 ? 22.098 -10.108 -14.364 1.00 58.91 100 GLN A N 1
ATOM 794 C CA . GLN A 1 100 ? 22.505 -9.473 -15.599 1.00 58.91 100 GLN A CA 1
ATOM 795 C C . GLN A 1 100 ? 23.646 -8.536 -15.237 1.00 58.91 100 GLN A C 1
ATOM 797 O O . GLN A 1 100 ? 23.408 -7.452 -14.716 1.00 58.91 100 GLN A O 1
ATOM 802 N N . GLN A 1 101 ? 24.885 -8.936 -15.537 1.00 57.88 101 GLN A N 1
ATOM 803 C CA . GLN A 1 101 ? 25.967 -7.971 -15.693 1.00 57.88 101 GLN A CA 1
ATOM 804 C C . GLN A 1 101 ? 25.590 -7.049 -16.854 1.00 57.88 101 GLN A C 1
ATOM 806 O O . GLN A 1 101 ? 25.991 -7.252 -18.003 1.00 57.88 101 GLN A O 1
ATOM 811 N N . ARG A 1 102 ? 24.791 -6.020 -16.565 1.00 58.31 102 ARG A N 1
ATOM 812 C CA . ARG A 1 102 ? 24.566 -4.895 -17.462 1.00 58.31 102 ARG A CA 1
ATOM 813 C C . ARG A 1 102 ? 25.830 -4.053 -17.437 1.00 58.31 102 ARG A C 1
ATOM 815 O O . ARG A 1 102 ? 25.843 -2.921 -16.974 1.00 58.31 102 ARG A O 1
ATOM 822 N N . SER A 1 103 ? 26.9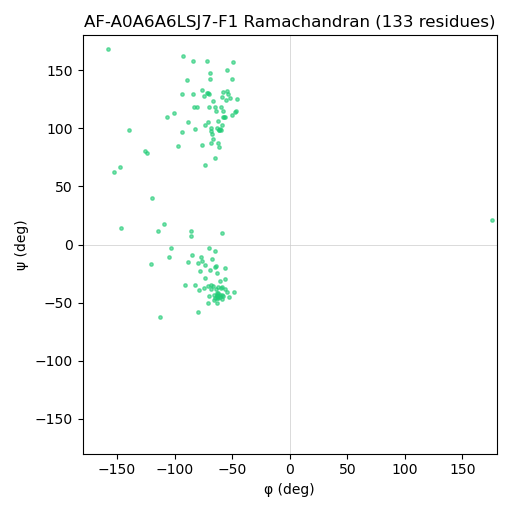09 -4.605 -17.985 1.00 56.16 103 SER A N 1
ATOM 823 C CA . SER A 1 103 ? 27.920 -3.750 -18.576 1.00 56.16 103 SER A CA 1
ATOM 824 C C . SER A 1 103 ? 27.204 -3.020 -19.707 1.00 56.16 103 SER A C 1
ATOM 826 O O . SER A 1 103 ? 26.951 -3.576 -20.777 1.00 56.16 103 SER A O 1
ATOM 828 N N . TYR A 1 104 ? 26.784 -1.784 -19.437 1.00 58.66 104 TYR A N 1
ATOM 829 C CA . TYR A 1 104 ? 26.389 -0.838 -20.466 1.00 58.66 104 TYR A CA 1
ATOM 830 C C . TYR A 1 104 ? 27.653 -0.547 -21.275 1.00 58.66 104 TYR A C 1
ATOM 832 O O . TYR A 1 104 ? 28.326 0.466 -21.106 1.00 58.66 104 TYR A O 1
ATOM 840 N N . ARG A 1 105 ? 28.061 -1.505 -22.113 1.00 57.97 105 ARG A N 1
ATOM 841 C CA . ARG A 1 105 ? 29.099 -1.275 -23.101 1.00 57.97 105 ARG A CA 1
ATOM 842 C C . ARG A 1 105 ? 28.471 -0.317 -24.089 1.00 57.97 105 ARG A C 1
ATOM 844 O O . ARG A 1 105 ? 27.695 -0.730 -24.952 1.00 57.97 105 ARG A O 1
ATOM 851 N N . SER A 1 106 ? 28.770 0.966 -23.913 1.00 63.41 106 SER A N 1
ATOM 852 C CA . SER A 1 106 ? 28.463 1.982 -24.905 1.00 63.41 106 SER A CA 1
ATOM 853 C C . SER A 1 106 ? 28.915 1.446 -26.263 1.00 63.41 106 SER A C 1
ATOM 855 O O . SER A 1 106 ? 30.096 1.184 -26.489 1.00 63.41 106 SER A O 1
ATOM 857 N N . ARG A 1 107 ? 27.959 1.222 -27.173 1.00 68.31 107 ARG A N 1
ATOM 858 C CA . ARG A 1 107 ? 28.243 0.760 -28.546 1.00 68.31 107 ARG A CA 1
ATOM 859 C C . ARG A 1 107 ? 28.917 1.849 -29.393 1.00 68.31 107 ARG A C 1
ATOM 861 O O . ARG A 1 107 ? 29.243 1.618 -30.567 1.00 68.31 107 ARG A O 1
ATOM 868 N N . LEU A 1 108 ? 29.082 3.035 -28.811 1.00 69.62 108 LEU A N 1
ATOM 869 C CA . LEU A 1 108 ? 29.629 4.232 -29.416 1.00 69.62 108 LEU A CA 1
ATOM 870 C C . LEU A 1 108 ? 31.083 4.366 -28.968 1.00 69.62 108 LEU A C 1
ATOM 872 O O . LEU A 1 108 ? 31.374 4.564 -27.792 1.00 69.62 108 LEU A O 1
ATOM 876 N N . ASN A 1 109 ? 31.996 4.227 -29.926 1.00 80.25 109 ASN A N 1
ATOM 877 C CA . ASN A 1 109 ? 33.387 4.615 -29.746 1.00 80.25 109 ASN A CA 1
ATOM 878 C C . ASN A 1 109 ? 33.565 6.064 -30.233 1.00 80.25 109 ASN A C 1
ATOM 880 O O . ASN A 1 109 ? 32.735 6.576 -30.987 1.00 80.25 109 ASN A O 1
ATOM 884 N N . GLY A 1 110 ? 34.650 6.725 -29.821 1.00 77.56 110 GLY A N 1
ATOM 885 C CA . GLY A 1 110 ? 34.894 8.131 -30.172 1.00 77.56 110 GLY A CA 1
ATOM 886 C C . GLY A 1 110 ? 34.896 8.407 -31.683 1.00 77.56 110 GLY A C 1
ATOM 887 O O . GLY A 1 110 ? 34.461 9.469 -32.107 1.00 77.56 110 GLY A O 1
ATOM 888 N N . LYS A 1 111 ? 35.292 7.422 -32.503 1.00 82.12 1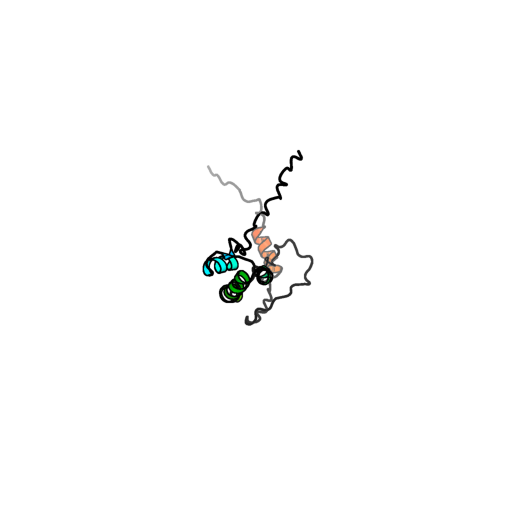11 LYS A N 1
ATOM 889 C CA . LYS A 1 111 ? 35.294 7.530 -33.972 1.00 82.12 111 LYS A CA 1
ATOM 890 C C . LYS A 1 111 ? 33.872 7.659 -34.535 1.00 82.12 111 LYS A C 1
ATOM 892 O O . LYS A 1 111 ? 33.602 8.593 -35.274 1.00 82.12 111 LYS A O 1
ATOM 897 N N . LYS A 1 112 ? 32.938 6.806 -34.087 1.00 85.31 112 LYS A N 1
ATOM 898 C CA . LYS A 1 112 ? 31.519 6.884 -34.484 1.00 85.31 112 LYS A CA 1
ATOM 899 C C . LYS A 1 112 ? 30.883 8.223 -34.113 1.00 85.31 112 LYS A C 1
ATOM 901 O O . LYS A 1 112 ? 30.058 8.728 -34.862 1.00 85.31 112 LYS A O 1
ATOM 906 N N . LEU A 1 113 ? 31.245 8.790 -32.960 1.00 87.00 113 LEU A N 1
ATOM 907 C CA . LEU A 1 113 ? 30.720 10.091 -32.536 1.00 87.00 113 LEU A CA 1
ATOM 908 C C . LEU A 1 113 ? 31.241 11.235 -33.414 1.00 87.00 113 LEU A C 1
ATOM 910 O O . LEU A 1 113 ? 30.472 12.134 -33.744 1.00 87.00 113 LEU A O 1
ATOM 914 N N . ALA A 1 114 ? 32.512 11.184 -33.824 1.00 87.06 114 ALA A N 1
ATOM 915 C CA . ALA A 1 114 ? 33.079 12.160 -34.749 1.00 87.06 114 ALA A CA 1
ATOM 916 C C . ALA A 1 114 ? 32.379 12.112 -36.116 1.00 87.06 114 ALA A C 1
ATOM 918 O O . ALA A 1 114 ? 31.963 13.155 -36.615 1.00 87.06 114 ALA A O 1
ATOM 919 N N . ASP A 1 115 ? 32.162 10.914 -36.665 1.00 86.88 115 ASP A N 1
ATOM 920 C CA . ASP A 1 115 ? 31.474 10.737 -37.951 1.00 86.88 115 AS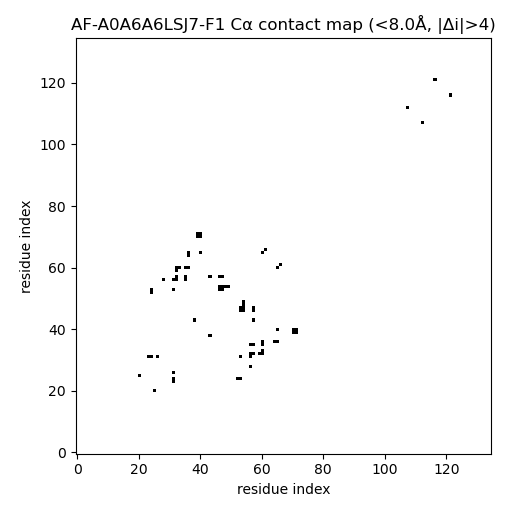P A CA 1
ATOM 921 C C . ASP A 1 115 ? 30.036 11.279 -37.908 1.00 86.88 115 ASP A C 1
ATOM 923 O O . ASP A 1 115 ? 29.605 11.997 -38.812 1.00 86.88 115 ASP A O 1
ATOM 927 N N . ILE A 1 116 ? 29.305 10.992 -36.823 1.00 89.00 116 ILE A N 1
ATOM 928 C CA . ILE A 1 116 ? 27.950 11.519 -36.604 1.00 89.00 116 ILE A CA 1
ATOM 929 C C . ILE A 1 116 ? 27.972 13.051 -36.516 1.00 89.00 116 ILE A C 1
ATOM 931 O O . ILE A 1 116 ? 27.136 13.709 -37.131 1.00 89.00 116 ILE A O 1
ATOM 935 N N . SER A 1 117 ? 28.929 13.629 -35.785 1.00 87.19 117 SER A N 1
ATOM 936 C CA . SER A 1 117 ? 29.062 15.084 -35.652 1.00 87.19 117 SER A CA 1
ATOM 937 C C . SER A 1 117 ? 29.300 15.756 -37.005 1.00 87.19 117 SER A C 1
ATOM 939 O O . SER A 1 117 ? 28.627 16.730 -37.339 1.00 87.19 117 SER A O 1
ATOM 941 N N . VAL A 1 118 ? 30.189 15.196 -37.832 1.00 88.81 118 VAL A N 1
ATOM 942 C CA . VAL A 1 118 ? 30.434 15.713 -39.185 1.00 88.81 118 VAL A CA 1
ATOM 943 C C . VAL A 1 118 ? 29.176 15.605 -40.044 1.00 88.81 118 VAL A C 1
ATOM 945 O O . VAL A 1 118 ? 28.839 16.566 -40.719 1.00 88.81 118 VAL A O 1
ATOM 948 N N . ALA A 1 119 ? 28.444 14.491 -40.006 1.00 87.94 119 ALA A N 1
ATOM 949 C CA . ALA A 1 119 ? 27.230 14.335 -40.811 1.00 87.94 119 ALA A CA 1
ATOM 950 C C . ALA A 1 119 ? 26.115 15.322 -40.423 1.00 87.94 119 ALA A C 1
ATOM 952 O O . ALA A 1 119 ? 25.415 15.835 -41.293 1.00 87.94 119 ALA A O 1
ATOM 953 N N . LEU A 1 120 ? 25.950 15.592 -39.125 1.00 88.25 120 LEU A N 1
ATOM 954 C CA . LEU A 1 120 ? 24.887 16.464 -38.617 1.00 88.25 120 LEU A CA 1
ATOM 955 C C . LEU A 1 120 ? 25.233 17.952 -38.715 1.00 88.25 120 LEU A C 1
ATOM 957 O O . LEU A 1 120 ? 24.347 18.772 -38.944 1.00 88.25 120 LEU A O 1
ATOM 961 N N . PHE A 1 121 ? 26.507 18.300 -38.532 1.00 86.75 121 PHE A N 1
ATOM 962 C CA . PHE A 1 121 ? 26.971 19.687 -38.452 1.00 86.75 121 PHE A CA 1
ATOM 963 C C . PHE A 1 121 ? 27.888 20.089 -39.611 1.00 86.75 121 PHE A C 1
ATOM 965 O O . PHE A 1 121 ? 28.502 21.158 -39.559 1.00 86.75 121 PHE A O 1
ATOM 972 N N . ALA A 1 122 ? 27.982 19.279 -40.673 1.00 79.38 122 ALA A N 1
ATOM 973 C CA . ALA A 1 122 ? 28.609 19.701 -41.920 1.00 79.38 122 ALA A CA 1
ATOM 974 C C . ALA A 1 122 ? 27.858 20.923 -42.457 1.00 79.38 122 ALA A C 1
ATOM 976 O O . ALA A 1 122 ? 26.768 20.830 -43.019 1.00 79.38 122 ALA A O 1
ATOM 977 N N . SER A 1 123 ? 28.464 22.090 -42.259 1.00 70.19 123 SER A N 1
ATOM 978 C CA . SER A 1 123 ? 27.979 23.348 -42.804 1.00 70.19 123 SER A CA 1
ATOM 979 C C . SER A 1 123 ? 27.927 23.241 -44.333 1.00 70.19 123 SER A C 1
ATOM 981 O O . SER A 1 123 ? 28.944 22.886 -44.944 1.00 70.19 123 SER A O 1
ATOM 983 N N . PRO A 1 124 ? 26.785 23.539 -44.980 1.00 66.31 124 PRO A N 1
ATOM 984 C CA . PRO A 1 124 ? 26.723 23.615 -46.429 1.00 66.31 124 PRO A CA 1
ATOM 985 C C . PRO A 1 124 ? 27.771 24.615 -46.926 1.00 66.31 124 PRO A C 1
ATOM 987 O O . PRO A 1 124 ? 27.787 25.777 -46.508 1.00 66.31 124 PRO A O 1
ATOM 990 N N . LYS A 1 125 ? 28.662 24.179 -47.827 1.00 62.59 125 LYS A N 1
ATOM 991 C CA . LYS A 1 125 ? 29.557 25.095 -48.543 1.00 62.59 125 LYS A CA 1
ATOM 992 C C . LYS A 1 125 ? 28.686 26.111 -49.283 1.00 62.59 125 LYS A C 1
ATOM 994 O O . LYS A 1 125 ? 28.005 25.776 -50.247 1.00 62.59 125 LYS A O 1
ATOM 999 N N . LYS A 1 126 ? 28.706 27.357 -48.809 1.00 60.38 126 LYS A N 1
ATOM 1000 C CA . LYS A 1 126 ? 28.093 28.514 -49.465 1.00 60.38 126 LYS A CA 1
ATOM 1001 C C . LYS A 1 126 ? 28.774 28.691 -50.824 1.00 60.38 126 LYS A C 1
ATOM 1003 O O . LYS A 1 126 ? 29.887 29.205 -50.870 1.00 60.38 126 LYS A O 1
ATOM 1008 N N . GLY A 1 127 ? 28.175 28.206 -51.909 1.00 61.56 127 GLY A N 1
ATOM 1009 C CA . GLY A 1 127 ? 28.823 28.345 -53.215 1.00 61.56 127 GLY A CA 1
ATOM 1010 C C . GLY A 1 127 ? 28.159 27.698 -54.423 1.00 61.56 127 GLY A C 1
ATOM 1011 O O . GLY A 1 127 ? 28.863 27.469 -55.397 1.00 61.56 127 GLY A O 1
ATOM 1012 N N . LEU A 1 128 ? 26.858 27.389 -54.408 1.00 54.47 128 LEU A N 1
ATOM 1013 C CA . LEU A 1 128 ? 26.200 26.886 -55.618 1.00 54.47 128 LEU A CA 1
ATOM 1014 C C . LEU A 1 128 ? 24.732 27.325 -55.716 1.00 54.47 128 LEU A C 1
ATOM 1016 O O . LEU A 1 128 ? 23.816 26.521 -55.629 1.00 54.47 128 LEU A O 1
ATOM 1020 N N . PHE A 1 129 ? 24.521 28.626 -55.894 1.00 55.97 129 PHE A N 1
ATOM 1021 C CA . PHE A 1 129 ? 23.346 29.150 -56.592 1.00 55.97 129 PHE A CA 1
ATOM 1022 C C . PHE A 1 129 ? 23.875 30.060 -57.702 1.00 55.97 129 PHE A C 1
ATOM 1024 O O . PHE A 1 129 ? 23.995 31.269 -57.532 1.00 55.97 129 PHE A O 1
ATOM 1031 N N . MET A 1 130 ? 24.287 29.456 -58.815 1.00 55.22 130 MET A N 1
ATOM 1032 C CA . MET A 1 130 ? 24.348 30.166 -60.089 1.00 55.22 130 MET A CA 1
ATOM 1033 C C . MET A 1 130 ? 22.974 29.983 -60.719 1.00 55.22 130 MET A C 1
ATOM 1035 O O . MET A 1 130 ? 22.616 28.879 -61.120 1.00 55.22 130 MET A O 1
ATOM 1039 N N . ALA A 1 131 ? 22.182 31.051 -60.692 1.00 52.53 131 ALA A N 1
ATOM 1040 C CA . ALA A 1 131 ? 20.935 31.125 -61.425 1.00 52.53 131 ALA A CA 1
ATOM 1041 C C . ALA A 1 131 ? 21.256 31.055 -62.923 1.00 52.53 131 ALA A C 1
ATOM 1043 O O . ALA A 1 131 ? 21.924 31.935 -63.460 1.00 52.53 131 ALA A O 1
ATOM 1044 N N . THR A 1 132 ? 20.811 29.989 -63.579 1.00 59.62 132 THR A N 1
ATOM 1045 C CA . THR A 1 132 ? 20.648 29.948 -65.031 1.00 59.62 132 THR A CA 1
ATOM 1046 C C . THR A 1 132 ? 19.205 30.339 -65.334 1.00 59.62 132 THR A C 1
ATOM 1048 O O . THR A 1 132 ? 18.310 29.500 -65.243 1.00 59.62 132 THR A O 1
ATOM 1051 N N . GLU A 1 133 ? 18.979 31.611 -65.651 1.00 58.03 133 GLU A N 1
ATOM 1052 C CA . GLU A 1 133 ? 17.837 32.042 -66.461 1.00 58.03 133 GLU A CA 1
ATOM 1053 C C . GLU A 1 133 ? 18.395 32.407 -67.843 1.00 58.03 133 GLU A C 1
ATOM 1055 O O . GLU A 1 133 ? 19.153 33.367 -67.973 1.00 58.03 133 GLU A O 1
ATOM 1060 N N . GLU A 1 134 ? 18.079 31.592 -68.852 1.00 52.09 134 GLU A N 1
ATOM 1061 C CA . GLU A 1 134 ? 18.195 31.963 -70.266 1.00 52.09 134 GLU A CA 1
ATOM 1062 C C . GLU A 1 134 ? 16.881 32.617 -70.724 1.00 52.09 134 GLU A C 1
ATOM 1064 O O . GLU A 1 134 ? 15.797 32.175 -70.332 1.00 52.09 134 GLU A O 1
ATOM 1069 N N . VAL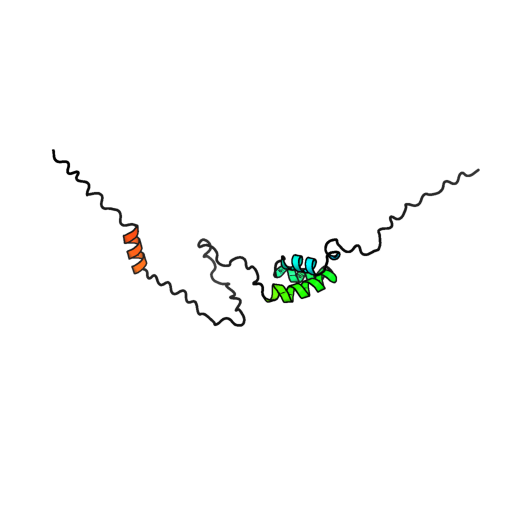 A 1 135 ? 17.008 33.650 -71.564 1.00 53.59 135 VAL A N 1
ATOM 1070 C CA . VAL A 1 135 ? 15.955 34.261 -72.396 1.00 53.59 135 VAL A CA 1
ATOM 1071 C C . VAL A 1 135 ? 16.300 33.997 -73.852 1.00 53.59 135 VAL A C 1
ATOM 1073 O O . VAL A 1 135 ? 17.492 34.183 -74.191 1.00 53.59 135 VAL A O 1
#

Secondary structure (DSSP, 8-state):
---PPP-----------S----TTTTS-HHHHHHHHTTS-TTTHHHHTTT-HHHHHHHHHHIIIIITTSPP----S---TT--S--S-------TT----------S--HHHHHHHHHHHH----S---------

Radius of gyration: 35.6 Å; Cα contacts (8 Å, |Δi|>4): 39; chains: 1; bounding box: 70×49×131 Å

Organism: Hevea brasiliensis (NCBI:txid3981)

Foldseek 3Di:
DDDDDDDDDDPDPPPPPPPPQPPLLVDDLVVNLVVLLPDFPVCLVVQCPPDPSSVVSSVVNCVPRVVPDDGPDPPPPDDPPDDDDPPDDPPPDDPDDPPPPPPVPPPDDPVNVVVVCCVVPVDPDPDDDPDDDDD

Sequence (135 aa):
MVLDSPVKTPLKRVCSLEPEKSALESLPQDILIRILCGVDHDDLKQLFHVSKVIRESTMVAKKWHFAYSTPRKTPAFRTPIDFENPNELDEIEAPNAPKQQRSYRSRLNGKKLADISVALFASPKKGLFMATEEV